Protein AF-A0A3D1RNW0-F1 (afdb_monomer)

Mean predicted aligned error: 4.52 Å

Foldseek 3Di:
DQQEDEAEDQDDPVDPDQVVVQVVVQVVVCVVDPPHHYGYHPPPVLSVLVVVLVVCVVVVHDNVVCVVSVVVSVVVRVVVVD

Radius of gyration: 13.08 Å; C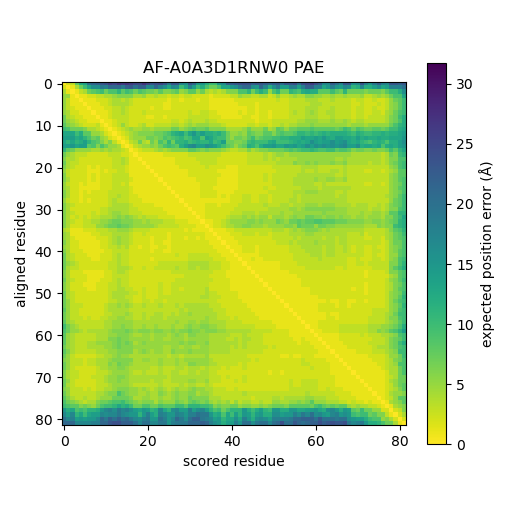α contacts (8 Å, |Δi|>4): 73; chains: 1; bounding box: 27×37×27 Å

Sequence (82 aa):
SNRNIYIGLELNSATTSAAQTEKMVVDRVKQMEPGYSVSATSDKNTVASIKSIARGVAGGKPLSNFKNDLDKIDQRLKSTLK

Nearest PDB structures (foldseek):
  4jxi-assembly2_B  TM=4.940E-01  e=7.760E-01  synthetic construct
  4g68-assembly1_A  TM=4.318E-01  e=1.343E+00  Caldanaerobius
  7dy2-assembly1_B  TM=2.378E-01  e=7.460E+00  Synechococcus elongatus PCC 7942 = FACHB-805

Solvent-accessible s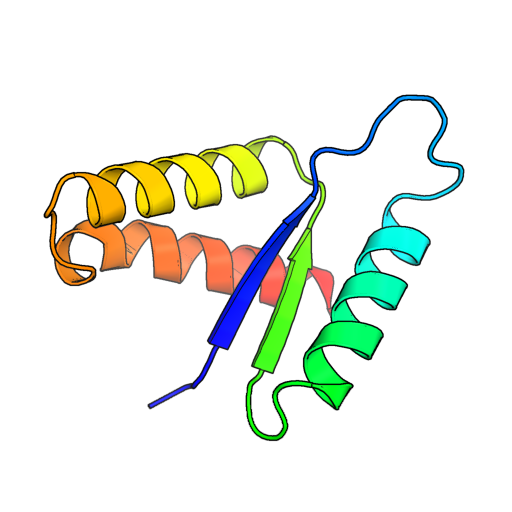urface area (backbone atoms only — not comparable to full-atom values): 4935 Å² total; per-residue (Å²): 135,87,52,70,47,82,43,63,45,92,78,58,93,86,59,90,46,68,67,60,52,34,48,53,51,30,57,54,48,42,71,74,42,72,88,44,52,62,48,52,39,62,51,68,70,62,28,51,52,53,53,51,50,52,51,40,42,76,70,70,43,60,71,76,83,42,46,72,59,52,54,50,50,51,52,54,59,58,60,71,75,109

Structure (mmCIF, N/CA/C/O backbone):
data_AF-A0A3D1RNW0-F1
#
_entry.id   AF-A0A3D1RNW0-F1
#
loop_
_atom_site.group_PDB
_atom_site.id
_atom_site.type_symbol
_atom_site.label_atom_id
_atom_site.label_alt_id
_atom_site.label_comp_id
_atom_site.label_asym_id
_atom_site.label_entity_id
_atom_site.label_seq_id
_atom_site.pdbx_PDB_ins_code
_atom_site.Cartn_x
_atom_site.Cartn_y
_atom_site.Cartn_z
_atom_site.occupancy
_atom_site.B_iso_or_equiv
_atom_site.auth_seq_id
_atom_site.auth_comp_id
_atom_site.auth_asym_id
_atom_site.auth_atom_id
_atom_site.pdbx_PDB_model_num
ATOM 1 N N . SER A 1 1 ? -11.228 -9.650 11.756 1.00 47.84 1 SER A N 1
ATOM 2 C CA . SER A 1 1 ? -10.587 -9.568 10.430 1.00 47.84 1 SER A CA 1
ATOM 3 C C . SER A 1 1 ? -10.702 -8.153 9.909 1.00 47.84 1 SER A C 1
ATOM 5 O O . SER A 1 1 ? -11.810 -7.739 9.591 1.00 47.84 1 SER A O 1
ATOM 7 N N . ASN A 1 2 ? -9.608 -7.391 9.871 1.00 62.75 2 ASN A N 1
ATOM 8 C CA . ASN A 1 2 ? -9.645 -6.050 9.285 1.00 62.75 2 ASN A CA 1
ATOM 9 C C . ASN A 1 2 ? -9.698 -6.185 7.761 1.00 62.75 2 ASN A C 1
ATOM 11 O O . ASN A 1 2 ? -8.772 -6.710 7.146 1.00 62.75 2 ASN A O 1
ATOM 15 N N . ARG A 1 3 ? -10.823 -5.779 7.172 1.00 86.00 3 ARG A N 1
ATOM 16 C CA . ARG A 1 3 ? -11.037 -5.742 5.726 1.00 86.00 3 ARG A CA 1
ATOM 17 C C . ARG A 1 3 ? -10.367 -4.481 5.182 1.00 86.00 3 ARG A C 1
ATOM 19 O O . ARG A 1 3 ? -10.990 -3.427 5.130 1.00 86.00 3 ARG A O 1
ATOM 26 N N . ASN A 1 4 ? -9.080 -4.579 4.860 1.00 89.56 4 ASN A N 1
ATOM 27 C CA . ASN A 1 4 ? -8.277 -3.446 4.402 1.00 89.56 4 ASN A CA 1
ATOM 28 C C . ASN A 1 4 ? -8.044 -3.508 2.886 1.00 89.56 4 ASN A C 1
ATOM 30 O O . ASN A 1 4 ? -7.755 -4.578 2.352 1.00 89.56 4 ASN A O 1
ATOM 34 N N . ILE A 1 5 ? -8.113 -2.356 2.220 1.00 91.94 5 ILE A N 1
ATOM 35 C CA . ILE A 1 5 ? -7.715 -2.158 0.823 1.00 91.94 5 ILE A CA 1
ATOM 36 C C . ILE A 1 5 ? -6.556 -1.160 0.807 1.00 91.94 5 ILE A C 1
ATOM 38 O O . ILE A 1 5 ? -6.696 -0.027 1.271 1.00 91.94 5 ILE A O 1
ATOM 42 N N . TYR A 1 6 ? -5.422 -1.582 0.249 1.00 92.56 6 TYR A N 1
ATOM 43 C CA . TYR A 1 6 ? -4.242 -0.741 0.058 1.00 92.56 6 TYR A CA 1
ATOM 44 C C . TYR A 1 6 ? -4.047 -0.463 -1.430 1.00 92.56 6 TYR A C 1
ATOM 46 O O . TYR A 1 6 ? -3.980 -1.394 -2.232 1.00 92.56 6 TYR A O 1
ATOM 54 N N . ILE A 1 7 ? -3.941 0.813 -1.794 1.00 93.62 7 ILE A N 1
ATOM 55 C CA . ILE A 1 7 ? -3.859 1.256 -3.186 1.00 93.62 7 ILE A CA 1
ATOM 56 C C . ILE A 1 7 ? -2.540 1.995 -3.398 1.00 93.62 7 ILE A C 1
ATOM 58 O O . ILE A 1 7 ? -2.269 3.002 -2.748 1.00 93.62 7 ILE A O 1
ATOM 62 N N . GLY A 1 8 ? -1.715 1.498 -4.316 1.00 93.69 8 GLY A N 1
ATOM 63 C CA . GLY A 1 8 ? -0.526 2.206 -4.782 1.00 93.69 8 GLY A CA 1
ATOM 64 C C . GLY A 1 8 ? -0.843 3.027 -6.030 1.00 93.69 8 GLY A C 1
ATOM 65 O O . GLY A 1 8 ? -1.421 2.489 -6.973 1.00 93.69 8 GLY A O 1
ATOM 66 N N . LEU A 1 9 ? -0.464 4.304 -6.046 1.00 93.56 9 LEU A N 1
ATOM 67 C CA . LEU A 1 9 ? -0.692 5.222 -7.161 1.00 93.56 9 LEU A CA 1
ATOM 68 C C . LEU A 1 9 ? 0.633 5.588 -7.837 1.00 93.56 9 LEU A C 1
ATOM 70 O O . LEU A 1 9 ? 1.467 6.285 -7.263 1.00 93.56 9 LEU A O 1
ATOM 74 N N . GLU A 1 10 ? 0.817 5.142 -9.080 1.00 93.12 10 GLU A N 1
ATOM 75 C CA . GLU A 1 10 ? 1.917 5.596 -9.938 1.00 93.12 10 GLU A CA 1
ATOM 76 C C . GLU A 1 10 ? 1.496 6.914 -10.611 1.00 93.12 10 GLU A C 1
ATOM 78 O O . GLU A 1 10 ? 0.877 6.924 -11.674 1.00 93.12 10 GLU A O 1
ATOM 83 N N . LEU A 1 11 ? 1.777 8.037 -9.944 1.00 90.44 11 LEU A N 1
ATOM 84 C CA . LEU A 1 11 ? 1.434 9.373 -10.434 1.00 90.44 11 LEU A CA 1
ATOM 85 C C . LEU A 1 11 ? 2.435 9.848 -11.494 1.00 90.44 11 LEU A C 1
ATOM 87 O O . LEU A 1 11 ? 3.644 9.651 -11.363 1.00 90.44 11 LEU A O 1
ATOM 91 N N . ASN A 1 12 ? 1.931 10.507 -12.535 1.00 88.44 12 ASN A N 1
ATOM 92 C CA . ASN A 1 12 ? 2.758 11.129 -13.568 1.00 88.44 12 ASN A CA 1
ATOM 93 C C . ASN A 1 12 ? 3.038 12.612 -13.250 1.00 88.44 12 ASN A C 1
ATOM 95 O O . ASN A 1 12 ? 2.427 13.201 -12.357 1.00 88.44 12 ASN A O 1
ATOM 99 N N . SER A 1 13 ? 3.938 13.235 -14.016 1.00 80.06 13 SER A N 1
ATOM 100 C CA . SER A 1 13 ? 4.334 14.642 -13.840 1.00 80.06 13 SER A CA 1
ATOM 101 C C . SER A 1 13 ? 3.213 15.661 -14.077 1.00 80.06 13 SER A C 1
ATOM 103 O O . SER A 1 13 ? 3.357 16.809 -13.672 1.00 80.06 13 SER A O 1
ATOM 105 N N . ALA A 1 14 ? 2.099 15.263 -14.699 1.00 80.25 14 ALA A N 1
ATOM 106 C CA . ALA A 1 14 ? 0.930 16.120 -14.895 1.00 80.25 14 ALA A CA 1
ATOM 107 C C . ALA A 1 14 ? 0.015 16.178 -13.655 1.00 80.25 14 ALA A C 1
ATOM 109 O O . ALA A 1 14 ? -0.957 16.932 -13.639 1.00 80.25 14 ALA A O 1
ATOM 110 N N . THR A 1 15 ? 0.305 15.393 -12.612 1.00 81.00 15 THR A N 1
ATOM 111 C CA . THR A 1 15 ? -0.512 15.359 -11.396 1.00 81.00 15 THR A CA 1
ATOM 112 C C . THR A 1 15 ? -0.223 16.578 -10.524 1.00 81.00 15 THR A C 1
ATOM 114 O O . THR A 1 15 ? 0.852 16.698 -9.942 1.00 81.00 15 THR A O 1
ATOM 117 N N . THR A 1 16 ? -1.203 17.473 -10.401 1.00 76.38 16 THR A N 1
ATOM 118 C CA . THR A 1 16 ? -1.065 18.748 -9.677 1.00 76.38 16 THR A CA 1
ATOM 119 C C . THR A 1 16 ? -0.873 18.568 -8.169 1.00 76.38 16 THR A C 1
ATOM 121 O O . THR A 1 16 ? -0.177 19.357 -7.536 1.00 76.38 16 THR A O 1
ATOM 124 N N . SER A 1 17 ? -1.469 17.527 -7.575 1.00 90.19 17 SER A N 1
ATOM 125 C CA . SER A 1 17 ? -1.284 17.202 -6.159 1.00 90.19 17 SER A CA 1
ATOM 126 C C . SER A 1 17 ? -1.468 15.712 -5.892 1.00 90.19 17 SER A C 1
ATOM 128 O O . SER A 1 17 ? -2.533 15.134 -6.134 1.00 90.19 17 SER A O 1
ATOM 130 N N . ALA A 1 18 ? -0.421 15.098 -5.343 1.00 89.38 18 ALA A N 1
ATOM 131 C CA . ALA A 1 18 ? -0.435 13.704 -4.923 1.00 89.38 18 ALA A CA 1
ATOM 132 C C . ALA A 1 18 ? -1.482 13.446 -3.832 1.00 89.38 18 ALA A C 1
ATOM 134 O O . ALA A 1 18 ? -2.309 12.551 -3.976 1.00 89.38 18 ALA A O 1
ATOM 135 N N . ALA A 1 19 ? -1.520 14.297 -2.804 1.00 90.44 19 ALA A N 1
ATOM 136 C CA . ALA A 1 19 ? -2.448 14.160 -1.685 1.00 90.44 19 ALA A CA 1
ATOM 137 C C . ALA A 1 19 ? -3.920 14.284 -2.115 1.00 90.44 19 ALA A C 1
ATOM 139 O O . ALA A 1 19 ? -4.774 13.532 -1.645 1.00 90.44 19 ALA A O 1
ATOM 140 N N . GLN A 1 20 ? -4.235 15.204 -3.036 1.00 91.75 20 GLN A N 1
ATOM 141 C CA . GLN A 1 20 ? -5.600 15.327 -3.564 1.00 91.75 20 GLN A CA 1
ATOM 142 C C . GLN A 1 20 ? -5.999 14.086 -4.363 1.00 91.75 20 GLN A C 1
ATOM 144 O O . GLN A 1 20 ? -7.104 13.575 -4.190 1.00 91.75 20 GLN A O 1
ATOM 149 N N . THR A 1 21 ? -5.087 13.573 -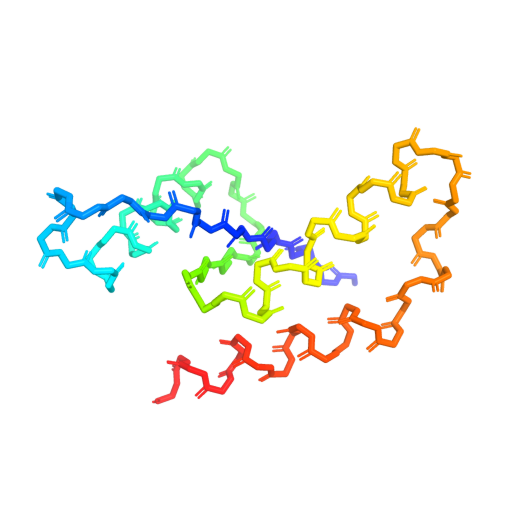5.190 1.00 92.44 21 THR A N 1
ATOM 150 C CA . THR A 1 21 ? -5.335 12.372 -5.996 1.00 92.44 21 THR A CA 1
ATOM 151 C C . THR A 1 21 ? -5.522 11.141 -5.110 1.00 92.44 21 THR A C 1
ATOM 153 O O . THR A 1 21 ? -6.480 10.393 -5.291 1.00 92.44 21 THR A O 1
ATOM 156 N N . GLU A 1 22 ? -4.668 10.965 -4.099 1.00 93.38 22 GLU A N 1
ATOM 157 C CA . GLU A 1 22 ? -4.813 9.916 -3.085 1.00 93.38 22 GLU A CA 1
ATOM 158 C C . GLU A 1 22 ? -6.174 9.993 -2.392 1.00 93.38 22 GLU A C 1
ATOM 160 O O . GLU A 1 22 ? -6.890 8.992 -2.327 1.00 93.38 22 GLU A O 1
ATOM 165 N N . LYS A 1 23 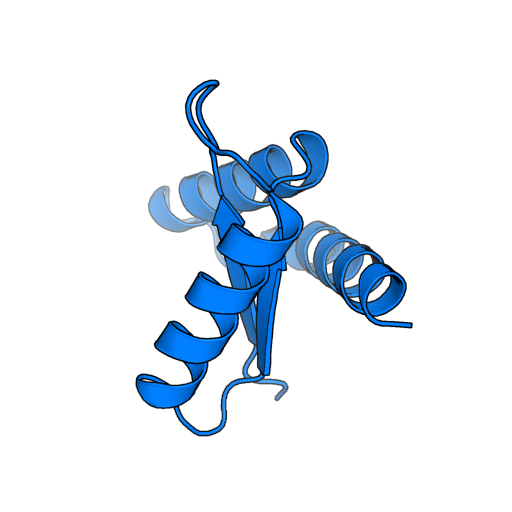? -6.574 11.188 -1.938 1.00 93.56 23 LYS A N 1
ATOM 166 C CA . LYS A 1 23 ? -7.869 11.397 -1.287 1.00 93.56 23 LYS A CA 1
ATOM 167 C C . LYS A 1 23 ? -9.042 11.065 -2.208 1.00 93.56 23 LYS A C 1
ATOM 169 O O . LYS A 1 23 ? -9.948 10.349 -1.787 1.00 93.56 23 LYS A O 1
ATOM 174 N N . MET A 1 24 ? -9.023 11.539 -3.453 1.00 93.81 24 MET A N 1
ATOM 175 C CA . MET A 1 24 ? -10.075 11.249 -4.432 1.00 93.81 24 MET A CA 1
ATOM 176 C C . MET A 1 24 ? -10.233 9.746 -4.673 1.00 93.81 24 MET A C 1
ATOM 178 O O . MET A 1 24 ? -11.355 9.243 -4.718 1.00 93.81 24 MET A O 1
ATOM 182 N N . VAL A 1 25 ? -9.118 9.022 -4.802 1.00 93.88 25 VAL A N 1
ATOM 183 C CA . VAL A 1 25 ? -9.141 7.568 -4.994 1.00 93.88 25 VAL A CA 1
ATOM 184 C C . VAL A 1 25 ? -9.698 6.864 -3.758 1.00 93.88 25 VAL A C 1
ATOM 186 O O . VAL A 1 25 ? -10.563 5.998 -3.894 1.00 93.88 25 VAL A O 1
ATOM 189 N N . VAL A 1 26 ? -9.263 7.255 -2.556 1.00 94.06 26 VAL A N 1
ATOM 190 C CA . VAL A 1 26 ? -9.795 6.705 -1.299 1.00 94.06 26 VAL A CA 1
ATOM 191 C C . VAL A 1 26 ? -11.302 6.925 -1.203 1.00 94.06 26 VAL A C 1
ATOM 193 O O . VAL A 1 26 ? -12.036 5.972 -0.941 1.00 94.06 26 VAL A O 1
ATOM 196 N N . ASP A 1 27 ? -11.774 8.150 -1.433 1.00 94.56 27 ASP A N 1
ATOM 197 C CA . ASP A 1 27 ? -13.193 8.496 -1.330 1.00 94.56 27 ASP A CA 1
ATOM 198 C C . ASP A 1 27 ? -14.026 7.707 -2.351 1.00 94.56 27 ASP A C 1
ATOM 200 O O . ASP A 1 27 ? -15.077 7.161 -2.008 1.00 94.56 27 ASP A O 1
ATOM 204 N N . ARG A 1 28 ? -13.527 7.560 -3.586 1.00 95.56 28 ARG A N 1
ATOM 205 C CA . ARG A 1 28 ? -14.209 6.795 -4.634 1.00 95.56 28 ARG A CA 1
ATOM 206 C C . ARG A 1 28 ? -14.316 5.310 -4.297 1.00 95.56 28 ARG A C 1
ATOM 208 O O . ARG A 1 28 ? -15.386 4.730 -4.460 1.00 95.56 28 ARG A O 1
ATOM 215 N N . VAL A 1 29 ? -13.237 4.692 -3.820 1.00 94.44 29 VAL A N 1
ATOM 216 C CA . VAL A 1 29 ? -13.239 3.258 -3.495 1.00 94.44 29 VAL A CA 1
ATOM 217 C C . VAL A 1 29 ? -14.056 2.978 -2.236 1.00 94.44 29 VAL A C 1
ATOM 219 O O . VAL A 1 29 ? -14.786 1.995 -2.211 1.00 94.44 29 VAL A O 1
ATOM 222 N N . LYS A 1 30 ? -14.042 3.865 -1.231 1.00 93.31 30 LYS A N 1
ATOM 223 C CA . LYS A 1 30 ? -14.923 3.745 -0.053 1.00 93.31 30 LYS A CA 1
ATOM 224 C C . LYS A 1 30 ? -16.408 3.721 -0.417 1.00 93.31 30 LYS A C 1
ATOM 226 O O . LYS A 1 30 ? -17.175 3.031 0.245 1.00 93.31 30 LYS A O 1
ATOM 231 N N . GLN A 1 31 ? -16.814 4.467 -1.448 1.00 94.81 31 GLN A N 1
ATOM 232 C CA . GLN A 1 31 ? -18.192 4.435 -1.948 1.00 94.81 31 GLN A CA 1
ATOM 233 C C . GLN A 1 31 ? -18.539 3.105 -2.630 1.00 94.81 31 GLN A C 1
ATOM 235 O O . GLN A 1 31 ? -19.684 2.671 -2.559 1.00 94.81 31 GLN A O 1
ATOM 240 N N . MET A 1 32 ? -17.572 2.483 -3.310 1.00 95.38 32 MET A N 1
ATOM 241 C CA . MET A 1 32 ? -17.770 1.222 -4.034 1.00 95.38 32 MET A CA 1
ATOM 242 C C . MET A 1 32 ? -17.706 -0.002 -3.117 1.00 95.38 32 MET A C 1
ATOM 244 O O . MET A 1 32 ? -18.466 -0.942 -3.313 1.00 95.38 32 MET A O 1
ATOM 248 N N . GLU A 1 33 ? -16.830 0.030 -2.112 1.00 91.81 33 GLU A N 1
ATOM 249 C CA . GLU A 1 33 ? -16.549 -1.078 -1.193 1.00 91.81 33 GLU A CA 1
ATOM 250 C C . GLU A 1 33 ? -16.900 -0.685 0.254 1.00 91.81 33 GLU A C 1
ATOM 252 O O . GLU A 1 33 ? -16.014 -0.500 1.103 1.00 91.81 33 GLU A O 1
ATOM 257 N N . PRO A 1 34 ? -18.199 -0.514 0.569 1.00 89.56 34 PRO A N 1
ATOM 258 C CA . PRO A 1 34 ? -18.621 -0.129 1.905 1.00 89.56 34 PRO A CA 1
ATOM 259 C C . PRO A 1 34 ? -18.209 -1.193 2.935 1.00 89.56 34 PRO A C 1
ATOM 261 O O . PRO A 1 34 ? -18.366 -2.396 2.734 1.00 89.56 34 PRO A O 1
ATOM 264 N N . GLY A 1 35 ? -17.678 -0.740 4.073 1.00 89.31 35 GLY A N 1
ATOM 265 C CA . GLY A 1 35 ? -17.217 -1.616 5.159 1.00 89.31 35 GLY A CA 1
ATOM 266 C C . GLY A 1 35 ? -15.757 -2.073 5.052 1.00 89.31 35 GLY A C 1
ATOM 267 O O . GLY A 1 35 ? -15.289 -2.786 5.943 1.00 89.31 35 GLY A O 1
ATOM 268 N N . TYR A 1 36 ? -15.025 -1.646 4.018 1.00 91.06 36 TYR A N 1
ATOM 269 C CA . TYR A 1 36 ? -13.570 -1.782 3.951 1.00 91.06 36 TYR A CA 1
ATOM 270 C C . TYR A 1 36 ? -12.871 -0.513 4.456 1.00 91.06 36 TYR A C 1
ATOM 272 O O . TYR A 1 36 ? -13.308 0.612 4.207 1.00 91.06 36 TYR A O 1
ATOM 280 N N . SER A 1 37 ? -11.744 -0.687 5.146 1.00 90.69 37 SER A N 1
ATOM 281 C CA . SER A 1 37 ? -10.816 0.407 5.430 1.00 90.69 37 SER A CA 1
ATOM 282 C C . SER A 1 37 ? -9.918 0.608 4.214 1.00 90.69 37 SER A C 1
ATOM 284 O O . SER A 1 37 ? -9.188 -0.304 3.827 1.00 90.69 37 SER A O 1
ATOM 286 N N . VAL A 1 38 ? -9.984 1.783 3.595 1.00 92.00 38 VAL A N 1
ATOM 287 C CA . VAL A 1 38 ? -9.274 2.081 2.344 1.00 92.00 38 VAL A CA 1
ATOM 288 C C . VAL A 1 38 ? -8.183 3.112 2.592 1.00 92.00 38 VAL A C 1
ATOM 290 O O . VAL A 1 38 ? -8.469 4.190 3.122 1.00 92.00 38 VAL A O 1
ATOM 293 N N . SER A 1 39 ? -6.971 2.802 2.131 1.00 92.06 39 SER A N 1
ATOM 294 C CA . SER A 1 39 ? -5.819 3.705 2.135 1.00 92.06 39 SER A CA 1
ATOM 295 C C . SER A 1 39 ? -5.149 3.720 0.762 1.00 92.06 39 SER A C 1
ATOM 297 O O . SER A 1 39 ? -4.963 2.667 0.150 1.00 92.06 39 SER A O 1
ATOM 299 N N . ALA A 1 40 ? -4.747 4.902 0.297 1.00 92.88 40 ALA A N 1
ATOM 300 C CA . ALA A 1 40 ? -3.971 5.071 -0.928 1.00 92.88 40 ALA A CA 1
ATOM 301 C C . ALA A 1 40 ? -2.646 5.779 -0.637 1.00 92.88 40 ALA A C 1
ATOM 303 O O . ALA A 1 40 ? -2.553 6.548 0.316 1.00 92.88 40 ALA A O 1
ATOM 304 N N . THR A 1 41 ? -1.628 5.514 -1.450 1.00 93.25 41 THR A N 1
ATOM 305 C CA . THR A 1 41 ? -0.346 6.219 -1.384 1.00 93.25 41 THR A CA 1
ATOM 306 C C . THR A 1 41 ? 0.335 6.276 -2.739 1.00 93.25 41 THR A C 1
ATOM 308 O O . THR A 1 41 ? 0.254 5.341 -3.534 1.00 93.25 41 THR A O 1
ATOM 311 N N . SER A 1 42 ? 1.048 7.367 -2.968 1.00 93.56 42 SER A N 1
ATOM 312 C CA . SER A 1 42 ? 1.953 7.595 -4.088 1.00 93.56 42 SER A CA 1
ATOM 313 C C . SER A 1 42 ? 3.431 7.529 -3.677 1.00 93.56 42 SER A C 1
ATOM 315 O O . SER A 1 42 ? 4.313 7.749 -4.510 1.00 93.56 42 SER A O 1
ATOM 317 N N . ASP A 1 43 ? 3.732 7.187 -2.414 1.00 92.31 43 ASP A N 1
ATOM 318 C CA . ASP A 1 43 ? 5.105 6.951 -1.960 1.00 92.31 43 ASP A CA 1
ATOM 319 C C . ASP A 1 43 ? 5.724 5.793 -2.749 1.00 92.31 43 ASP A C 1
ATOM 321 O O . ASP A 1 43 ? 5.285 4.644 -2.657 1.00 92.31 43 ASP A O 1
ATOM 325 N N . LYS A 1 44 ? 6.785 6.089 -3.506 1.00 91.69 44 LYS A N 1
ATOM 326 C CA . LYS A 1 44 ? 7.407 5.143 -4.445 1.00 91.69 44 LYS A CA 1
ATOM 327 C C . LYS A 1 44 ? 7.806 3.829 -3.776 1.00 91.69 44 LYS A C 1
ATOM 329 O O . LYS A 1 44 ? 7.631 2.763 -4.366 1.00 91.69 44 LYS A O 1
ATOM 334 N N . ASN A 1 45 ? 8.316 3.891 -2.546 1.00 92.25 45 ASN A N 1
ATOM 335 C CA . ASN A 1 45 ? 8.763 2.705 -1.819 1.00 92.25 45 ASN A CA 1
ATOM 336 C C . ASN A 1 45 ? 7.581 1.817 -1.426 1.00 92.25 45 ASN A C 1
ATOM 338 O O . ASN A 1 45 ? 7.624 0.600 -1.605 1.00 92.25 45 ASN A O 1
ATOM 342 N N . THR A 1 46 ? 6.511 2.418 -0.915 1.00 93.25 46 THR A N 1
ATOM 343 C CA . THR A 1 46 ? 5.307 1.692 -0.503 1.00 93.25 46 THR A CA 1
ATOM 344 C C . THR A 1 46 ? 4.546 1.149 -1.714 1.00 93.25 46 THR A C 1
ATOM 346 O O . THR A 1 46 ? 4.118 -0.006 -1.691 1.00 93.25 46 THR A O 1
ATOM 349 N N . VAL A 1 47 ? 4.479 1.904 -2.818 1.00 95.25 47 VAL A N 1
ATOM 350 C CA . VAL A 1 47 ? 3.942 1.430 -4.106 1.00 95.25 47 VAL A CA 1
ATOM 351 C C . VAL A 1 47 ? 4.721 0.211 -4.613 1.00 95.25 47 VAL A C 1
ATOM 353 O O . VAL A 1 47 ? 4.116 -0.793 -4.992 1.00 95.25 47 VAL A O 1
ATOM 356 N N . ALA A 1 48 ? 6.057 0.243 -4.570 1.00 94.44 48 ALA A N 1
ATOM 357 C CA . ALA A 1 48 ? 6.887 -0.890 -4.978 1.00 94.44 48 ALA A CA 1
ATOM 358 C C . ALA A 1 48 ? 6.642 -2.139 -4.111 1.00 94.44 48 ALA A C 1
ATOM 360 O O . ALA A 1 48 ? 6.546 -3.248 -4.646 1.00 94.44 48 ALA A O 1
ATOM 361 N N . SER A 1 49 ? 6.482 -1.971 -2.792 1.00 94.56 49 SER A N 1
ATOM 362 C CA . SER A 1 49 ? 6.109 -3.065 -1.886 1.00 94.56 49 SER A CA 1
ATOM 363 C C . SER A 1 49 ? 4.748 -3.663 -2.250 1.00 94.56 49 SER A C 1
ATOM 365 O O . SER A 1 49 ? 4.656 -4.878 -2.427 1.00 94.56 49 SER A O 1
ATOM 367 N N . ILE A 1 50 ? 3.720 -2.831 -2.457 1.00 94.50 50 ILE A N 1
ATOM 368 C CA . ILE A 1 50 ? 2.381 -3.283 -2.877 1.00 94.50 50 ILE A CA 1
ATOM 369 C C . ILE A 1 50 ? 2.467 -4.068 -4.198 1.00 94.50 50 ILE A C 1
ATOM 371 O O . ILE A 1 50 ? 1.934 -5.173 -4.302 1.00 94.50 50 ILE A O 1
ATOM 375 N N . LYS A 1 51 ? 3.208 -3.555 -5.189 1.00 95.38 51 LYS A N 1
ATOM 376 C CA . LYS A 1 51 ? 3.411 -4.205 -6.498 1.00 95.38 51 LYS A CA 1
ATOM 377 C C . LYS A 1 51 ? 4.157 -5.536 -6.383 1.00 95.38 51 LYS A C 1
ATOM 379 O O . LYS A 1 51 ? 3.872 -6.475 -7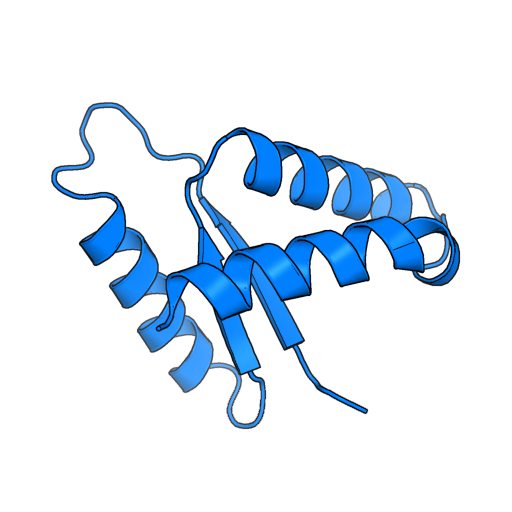.125 1.00 95.38 51 LYS A O 1
ATOM 384 N N . SER A 1 52 ? 5.118 -5.641 -5.466 1.00 95.62 52 SER A N 1
ATOM 385 C CA . SER A 1 52 ? 5.836 -6.891 -5.187 1.00 95.62 52 SER A CA 1
ATOM 386 C C . SER A 1 52 ? 4.898 -7.968 -4.636 1.00 95.62 52 SER A C 1
ATOM 388 O O . SER A 1 52 ? 4.867 -9.081 -5.163 1.00 95.62 52 SER A O 1
ATOM 390 N N . ILE A 1 53 ? 4.074 -7.609 -3.647 1.00 95.06 53 ILE A N 1
ATOM 391 C CA . ILE A 1 53 ? 3.080 -8.511 -3.051 1.00 95.06 53 ILE A CA 1
ATOM 392 C C . ILE A 1 53 ? 2.062 -8.945 -4.107 1.00 95.06 53 ILE A C 1
ATOM 394 O O . ILE A 1 53 ? 1.839 -10.141 -4.279 1.00 95.06 53 ILE A O 1
ATOM 398 N N . ALA A 1 54 ? 1.499 -7.997 -4.865 1.00 93.38 54 ALA A N 1
ATOM 399 C CA . ALA A 1 54 ? 0.517 -8.285 -5.908 1.00 93.38 54 ALA A CA 1
ATOM 400 C C . ALA A 1 54 ? 1.057 -9.270 -6.958 1.00 93.38 54 ALA A C 1
ATOM 402 O O . ALA A 1 54 ? 0.383 -10.242 -7.293 1.00 93.38 54 ALA A O 1
ATOM 403 N N . ARG A 1 55 ? 2.301 -9.080 -7.426 1.00 96.06 55 ARG A N 1
ATOM 404 C CA . ARG A 1 55 ? 2.965 -10.026 -8.342 1.00 96.06 55 ARG A CA 1
ATOM 405 C C . ARG A 1 55 ? 3.177 -11.396 -7.709 1.00 96.06 55 ARG A C 1
ATOM 407 O O . ARG A 1 55 ? 2.985 -12.408 -8.371 1.00 96.06 55 ARG A O 1
ATOM 414 N N . GLY A 1 56 ? 3.576 -11.435 -6.440 1.00 97.19 56 GLY A N 1
ATOM 415 C CA . GLY A 1 56 ? 3.757 -12.683 -5.710 1.00 97.19 56 GLY A CA 1
ATOM 416 C C . GLY A 1 56 ? 2.460 -13.484 -5.594 1.00 97.19 56 GLY A C 1
ATOM 417 O O . GLY A 1 56 ? 2.462 -14.681 -5.873 1.00 97.19 56 GLY A O 1
ATOM 418 N N . VAL A 1 57 ? 1.359 -12.811 -5.254 1.00 95.25 57 VAL A N 1
ATOM 419 C CA . VAL A 1 57 ? 0.018 -13.409 -5.186 1.00 95.25 57 VAL A CA 1
ATOM 420 C C . VAL A 1 57 ? -0.450 -13.880 -6.561 1.00 95.25 57 VAL A C 1
ATOM 422 O O . VAL A 1 57 ? -0.881 -15.021 -6.694 1.00 95.25 57 VAL A O 1
ATO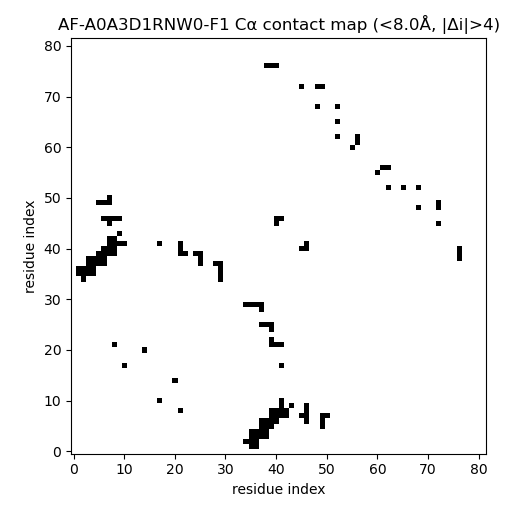M 425 N N . ALA A 1 58 ? -0.300 -13.054 -7.601 1.00 96.06 58 ALA A N 1
ATOM 426 C CA . ALA A 1 58 ? -0.62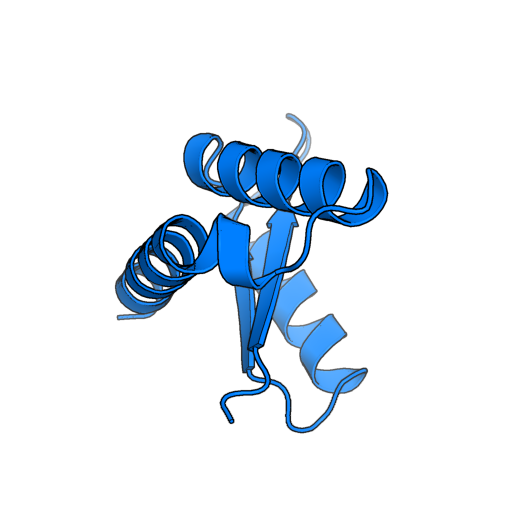5 -13.440 -8.975 1.00 96.06 58 ALA A CA 1
ATOM 427 C C . ALA A 1 58 ? 0.206 -14.643 -9.465 1.00 96.06 58 ALA A C 1
ATOM 429 O O . ALA A 1 58 ? -0.277 -15.450 -10.250 1.00 96.06 58 ALA A O 1
ATOM 430 N N . GLY A 1 59 ? 1.435 -14.795 -8.963 1.00 97.12 59 GLY A N 1
ATOM 431 C CA . GLY A 1 59 ? 2.298 -15.956 -9.195 1.00 97.12 59 GLY A CA 1
ATOM 432 C C . GLY A 1 59 ? 1.980 -17.182 -8.329 1.00 97.12 59 GLY A C 1
ATOM 433 O O . GLY A 1 59 ? 2.791 -18.103 -8.281 1.00 97.12 59 GLY A O 1
ATOM 434 N N . GLY A 1 60 ? 0.855 -17.194 -7.607 1.00 96.94 60 GLY A N 1
ATOM 435 C CA . GLY A 1 60 ? 0.396 -18.334 -6.808 1.00 96.94 60 GLY A CA 1
ATOM 436 C C . GLY A 1 60 ? 0.941 -18.395 -5.379 1.00 96.94 60 GLY A C 1
ATOM 437 O O . GLY A 1 60 ? 0.683 -19.370 -4.673 1.00 96.94 60 GLY A O 1
ATOM 438 N N . LYS A 1 61 ? 1.682 -17.380 -4.909 1.00 96.69 61 LYS A N 1
ATOM 439 C CA . LYS A 1 61 ? 2.126 -17.344 -3.507 1.00 96.69 61 LYS A CA 1
ATOM 440 C C . LYS A 1 61 ? 0.963 -16.942 -2.591 1.00 96.69 61 LYS A C 1
ATOM 442 O O . LYS A 1 61 ? 0.283 -15.955 -2.872 1.00 96.69 61 LYS A O 1
ATOM 447 N N . PRO A 1 62 ? 0.753 -17.632 -1.460 1.00 95.31 62 PRO A N 1
ATOM 448 C CA . PRO A 1 62 ? -0.296 -17.261 -0.519 1.00 95.31 62 PRO A CA 1
ATOM 449 C C . PRO A 1 62 ? 0.022 -15.930 0.178 1.00 95.31 62 PRO A C 1
ATOM 451 O O . PRO A 1 62 ? 1.185 -15.597 0.417 1.00 95.31 62 PRO A O 1
ATOM 454 N N . LEU A 1 63 ? -1.022 -15.194 0.578 1.00 89.56 63 LEU A N 1
ATOM 455 C CA . LEU A 1 63 ? -0.897 -13.914 1.295 1.00 89.56 63 LEU A CA 1
ATOM 456 C C . LEU A 1 63 ? -0.090 -14.022 2.600 1.00 89.56 63 LEU A C 1
ATOM 458 O O . LEU A 1 63 ? 0.582 -13.066 2.983 1.00 89.56 63 LEU A O 1
ATOM 462 N N . SER A 1 64 ? -0.107 -15.186 3.258 1.00 94.25 64 SER A N 1
ATOM 463 C CA . SER A 1 64 ? 0.672 -15.460 4.474 1.00 94.25 64 SER A CA 1
ATOM 464 C C . SER A 1 64 ? 2.172 -15.223 4.291 1.00 94.25 64 SER A C 1
ATOM 466 O O . SER A 1 64 ? 2.837 -14.785 5.228 1.00 94.25 64 SER A O 1
ATOM 468 N N . ASN A 1 65 ? 2.698 -15.437 3.081 1.00 95.50 65 ASN A N 1
ATOM 469 C CA . ASN A 1 65 ? 4.114 -15.233 2.767 1.00 95.50 65 ASN A CA 1
ATOM 470 C C . ASN A 1 65 ? 4.519 -13.752 2.775 1.00 95.50 65 ASN A C 1
ATOM 472 O O . ASN A 1 65 ? 5.707 -13.449 2.817 1.00 95.50 65 ASN A O 1
ATOM 476 N N . PHE A 1 66 ? 3.545 -12.840 2.748 1.00 94.88 66 PHE A N 1
ATOM 477 C CA . PHE A 1 66 ? 3.752 -11.393 2.717 1.00 94.88 66 PHE A CA 1
ATOM 478 C C . PHE A 1 66 ? 3.313 -10.708 4.009 1.00 94.88 66 PHE A C 1
ATOM 480 O O . PHE A 1 66 ? 3.243 -9.482 4.052 1.00 94.88 66 PHE A O 1
ATOM 487 N N . LYS A 1 67 ? 3.016 -11.469 5.072 1.00 91.94 67 LYS A N 1
ATOM 488 C CA . LYS A 1 67 ? 2.492 -10.919 6.329 1.00 91.94 67 LYS A CA 1
ATOM 489 C C . LYS A 1 67 ? 3.335 -9.753 6.858 1.00 91.94 67 LYS A C 1
ATOM 491 O O . LYS A 1 67 ? 2.787 -8.702 7.169 1.00 91.94 67 LYS A O 1
ATOM 496 N N . ASN A 1 68 ? 4.657 -9.914 6.894 1.00 93.00 68 ASN A N 1
ATOM 497 C CA . ASN A 1 68 ? 5.564 -8.879 7.395 1.00 93.00 68 ASN A CA 1
ATOM 498 C C . ASN A 1 68 ? 5.544 -7.608 6.533 1.00 93.00 68 ASN A C 1
ATOM 500 O O . ASN A 1 68 ? 5.670 -6.505 7.061 1.00 93.00 68 ASN A O 1
ATOM 504 N N . ASP A 1 69 ? 5.393 -7.746 5.216 1.00 91.56 69 ASP A N 1
ATOM 505 C CA . ASP A 1 69 ? 5.344 -6.599 4.309 1.00 91.56 69 ASP A CA 1
ATOM 506 C C . ASP A 1 69 ? 3.994 -5.883 4.402 1.00 91.56 69 ASP A C 1
ATOM 508 O O . ASP A 1 69 ? 3.955 -4.654 4.427 1.00 91.56 69 ASP A O 1
ATOM 512 N N . LEU A 1 70 ? 2.899 -6.636 4.538 1.00 91.75 70 LEU A N 1
ATOM 513 C CA . LEU A 1 70 ? 1.564 -6.090 4.788 1.00 91.75 70 LEU A CA 1
ATOM 514 C C . LEU A 1 70 ? 1.506 -5.323 6.115 1.00 91.75 70 LEU A C 1
ATOM 516 O O . LEU A 1 70 ? 0.988 -4.210 6.142 1.00 91.75 70 LEU A O 1
ATOM 520 N N . ASP A 1 71 ? 2.092 -5.864 7.188 1.00 90.88 71 ASP A N 1
ATOM 521 C CA . ASP A 1 71 ? 2.146 -5.196 8.494 1.00 90.88 71 ASP A CA 1
ATOM 522 C C . ASP A 1 71 ? 2.946 -3.874 8.409 1.00 90.88 71 ASP A C 1
ATOM 524 O O . ASP A 1 71 ? 2.540 -2.855 8.972 1.00 90.88 71 ASP A O 1
ATOM 528 N N . LYS A 1 72 ? 4.046 -3.842 7.640 1.00 90.69 72 LYS A N 1
ATOM 529 C CA . LYS A 1 72 ? 4.822 -2.611 7.390 1.00 90.69 72 LYS A CA 1
ATOM 530 C C . LYS A 1 72 ? 4.046 -1.585 6.564 1.00 90.69 72 LYS A C 1
ATOM 532 O O . LYS A 1 72 ? 4.117 -0.393 6.861 1.00 90.69 72 LYS A O 1
ATOM 537 N N . ILE A 1 73 ? 3.331 -2.025 5.526 1.00 91.06 73 ILE A N 1
ATOM 538 C CA . ILE A 1 73 ? 2.472 -1.152 4.712 1.00 91.06 73 ILE A CA 1
ATOM 539 C C . ILE A 1 73 ? 1.383 -0.532 5.594 1.00 91.06 73 ILE A C 1
ATOM 541 O O . ILE A 1 73 ? 1.183 0.681 5.554 1.00 91.06 73 ILE A O 1
ATOM 545 N N . ASP A 1 74 ? 0.736 -1.337 6.439 1.00 89.62 74 ASP A N 1
ATOM 546 C CA . ASP A 1 74 ? -0.302 -0.875 7.361 1.00 89.62 74 ASP A CA 1
ATOM 547 C C . ASP A 1 74 ? 0.227 0.184 8.338 1.00 89.62 74 ASP A C 1
ATOM 549 O O . ASP A 1 74 ? -0.395 1.231 8.511 1.00 89.62 74 ASP A O 1
ATOM 553 N N . G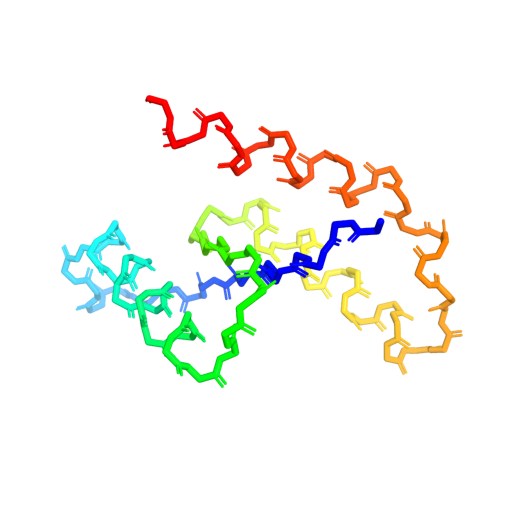LN A 1 75 ? 1.405 -0.040 8.928 1.00 88.12 75 GLN A N 1
ATOM 554 C CA . GLN A 1 75 ? 2.039 0.926 9.832 1.00 88.12 75 GLN A CA 1
ATOM 555 C C . GLN A 1 75 ? 2.354 2.257 9.144 1.00 88.12 75 GLN A C 1
ATOM 557 O O . GLN A 1 75 ? 2.055 3.316 9.699 1.00 88.12 75 GLN A O 1
ATOM 562 N N . ARG A 1 76 ? 2.922 2.218 7.932 1.00 87.25 76 ARG A N 1
ATOM 563 C CA . ARG A 1 76 ? 3.244 3.433 7.167 1.00 87.25 76 ARG A CA 1
ATOM 564 C C . ARG A 1 76 ? 1.985 4.232 6.857 1.00 87.25 76 ARG A C 1
ATOM 566 O O . ARG A 1 76 ? 1.924 5.413 7.172 1.00 87.25 76 ARG A O 1
ATOM 573 N N . LEU A 1 77 ? 0.963 3.569 6.321 1.00 83.31 77 LEU A N 1
ATOM 574 C CA . LEU A 1 77 ? -0.275 4.224 5.898 1.00 83.31 77 LEU A CA 1
ATOM 575 C C . LEU A 1 77 ? -1.119 4.730 7.070 1.00 83.31 77 LEU A C 1
ATOM 577 O O . LEU A 1 77 ? -1.769 5.764 6.949 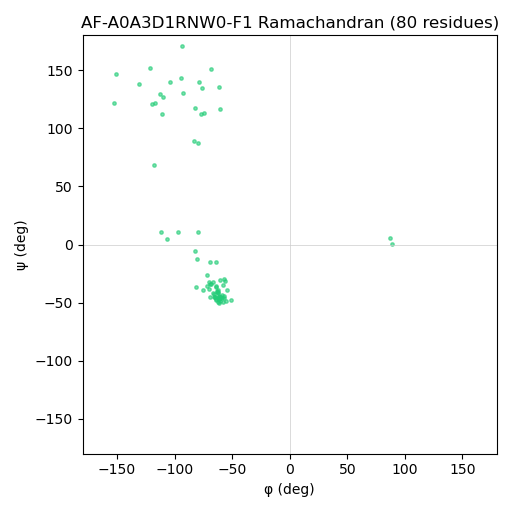1.00 83.31 77 LEU A O 1
ATOM 581 N N . LYS A 1 78 ? -1.089 4.055 8.224 1.00 76.94 78 LYS A N 1
ATOM 582 C CA . LYS A 1 78 ? -1.707 4.572 9.454 1.00 76.94 78 LYS A CA 1
ATOM 583 C C . LYS A 1 78 ? -0.975 5.788 10.010 1.00 76.94 78 LYS A C 1
ATOM 585 O O . LYS A 1 78 ? -1.619 6.664 10.577 1.00 76.94 78 LYS A O 1
ATOM 590 N N . SER A 1 79 ? 0.350 5.848 9.866 1.00 59.94 79 SER A N 1
ATOM 591 C CA . SER A 1 79 ? 1.147 6.973 10.360 1.00 59.94 79 SER A CA 1
ATOM 592 C C . SER A 1 79 ? 0.956 8.249 9.537 1.00 59.94 79 SER A C 1
ATOM 594 O O . SER A 1 79 ? 1.150 9.329 10.078 1.00 59.94 79 SER A O 1
ATOM 596 N N . THR A 1 80 ? 0.583 8.144 8.258 1.00 56.09 80 THR A N 1
ATOM 597 C CA . THR A 1 80 ? 0.347 9.302 7.374 1.00 56.09 80 THR A CA 1
ATOM 598 C C . THR A 1 80 ? -1.035 9.944 7.578 1.00 56.09 80 THR A C 1
ATOM 600 O O . THR A 1 80 ? -1.274 11.045 7.099 1.00 56.09 80 THR A O 1
ATOM 603 N N . LEU A 1 81 ? -1.948 9.275 8.293 1.00 46.47 81 LEU A N 1
ATOM 604 C CA . LEU A 1 81 ? -3.312 9.748 8.572 1.00 46.47 81 LEU A CA 1
ATOM 605 C C . LEU A 1 81 ? -3.465 10.436 9.948 1.00 46.47 81 LEU A C 1
ATOM 607 O O . LEU A 1 81 ? -4.597 10.642 10.386 1.00 46.47 81 LEU A O 1
ATOM 611 N N . LYS A 1 82 ? -2.361 10.746 10.643 1.00 34.00 82 LYS A N 1
ATOM 612 C CA . LYS A 1 82 ? -2.359 11.492 11.913 1.00 34.00 82 LYS A CA 1
ATOM 613 C C . LYS A 1 82 ? -1.995 12.954 11.716 1.00 34.00 82 LYS A C 1
ATOM 615 O O . LYS A 1 82 ? -1.071 13.215 10.918 1.00 34.00 82 LYS A O 1
#

Secondary structure (DSSP, 8-state):
---EEEEE----TT-S-HHHHHHHHHHHHHHHSTT-EEEEE--HHHHHHHHHHHHHHHTT--GGGGHHHHHHHHHHHHHTT-

pLDDT: mean 88.82, std 11.66, range [34.0, 97.19]